Protein AF-A0A352PMJ0-F1 (afdb_monomer)

Mean predicted aligned error: 8.41 Å

Secondary structure (DSSP, 8-state):
----TTS-HHHHHHHHHHHHHHHHHHTT-HHHHHHHHHHHHHHHHHH--HHHHHHHHHHGGGSHHHHHHHHHHHHHHHHHHHHHHHHHHHHHHTTS-STT-----

Radius of gyration: 21.46 Å; Cα contacts (8 Å, |Δi|>4): 62; chains: 1; bounding box: 40×35×74 Å

Nearest PDB structures (foldseek):
  4yv9-assembly2_D  TM=4.157E-01  e=9.261E+00  Streptococcus dysgalactiae

Sequence (105 aa):
MYDISKYTPNAQKYLRLSWAAWEAGSKGNKEEYERILIERGKFCNENFTLEDFDSMIEDSSDYTPECLAWQRAKERYIAERQQKEIKIAKAEDTKVSPKQFRKAM

Solvent-accessible surface area (backbone atoms only — not comparable to full-atom values): 6029 Å² total; per-residue (Å²): 130,82,90,50,83,88,42,48,76,63,43,37,52,48,49,53,36,52,50,52,19,51,54,30,44,76,72,70,37,54,69,59,18,52,51,34,50,53,52,41,52,51,49,46,75,75,66,61,49,71,66,36,40,48,47,52,27,62,70,26,58,91,40,61,75,57,19,54,52,38,49,57,49,45,53,51,54,52,52,54,51,52,52,51,52,53,53,51,54,56,58,56,65,69,67,65,74,87,77,80,83,77,85,90,130

Foldseek 3Di:
DDDPPQADPLLSVLVVLVVQLVVCVVVVNVVSNVVSVVVSVVSCLPPDDLSNLVSQLVVCVVPVVSNVVSVVVSVVSVVVVVVVVVVVVVVVVVPDDPPPPPDDD

pLDDT: mean 86.53, std 15.02, range [39.88, 98.44]

Structure (mmCIF, N/CA/C/O backbone):
data_AF-A0A352PMJ0-F1
#
_entry.id   AF-A0A352PMJ0-F1
#
loop_
_atom_site.group_PDB
_atom_site.id
_atom_site.type_symbol
_atom_site.label_atom_id
_atom_site.label_alt_id
_atom_site.label_comp_id
_atom_site.label_asym_id
_atom_site.label_entity_id
_atom_site.label_seq_id
_atom_site.pdbx_PDB_ins_code
_atom_site.Cartn_x
_atom_site.Cartn_y
_atom_site.Cartn_z
_atom_site.occupancy
_atom_site.B_iso_or_equiv
_atom_site.auth_seq_id
_atom_site.auth_comp_id
_atom_site.auth_asym_id
_atom_site.auth_atom_id
_atom_site.pdbx_PDB_model_num
ATOM 1 N N . MET A 1 1 ? 0.221 -4.806 -19.459 1.00 61.88 1 MET A N 1
ATOM 2 C CA . MET A 1 1 ? -0.396 -4.282 -18.223 1.00 61.88 1 MET A CA 1
ATOM 3 C C . MET A 1 1 ? -1.049 -5.467 -17.537 1.00 61.88 1 MET A C 1
ATOM 5 O O . MET A 1 1 ? -1.760 -6.192 -18.220 1.00 61.88 1 MET A O 1
ATOM 9 N N . TYR A 1 2 ? -0.705 -5.739 -16.277 1.00 78.62 2 TYR A N 1
ATOM 10 C CA . TYR A 1 2 ? -1.317 -6.835 -15.515 1.00 78.62 2 TYR A CA 1
ATOM 11 C C . TYR A 1 2 ? -2.824 -6.578 -15.390 1.00 78.62 2 TYR A C 1
ATOM 13 O O . TYR A 1 2 ? -3.228 -5.418 -15.279 1.00 78.62 2 TYR A O 1
ATOM 21 N N . ASP A 1 3 ? -3.646 -7.625 -15.437 1.00 86.69 3 ASP A N 1
ATOM 22 C CA . ASP A 1 3 ? -5.077 -7.458 -15.197 1.00 86.69 3 ASP A CA 1
ATOM 23 C C . ASP A 1 3 ? -5.313 -7.108 -13.723 1.00 86.69 3 ASP A C 1
ATOM 25 O O . ASP A 1 3 ? -4.940 -7.858 -12.820 1.00 86.69 3 ASP A O 1
ATOM 29 N N . ILE A 1 4 ? -5.913 -5.938 -13.499 1.00 91.50 4 ILE A N 1
ATOM 30 C CA . ILE A 1 4 ? -6.227 -5.417 -12.168 1.00 91.50 4 ILE A CA 1
ATOM 31 C C . ILE A 1 4 ? -7.727 -5.365 -11.894 1.00 91.50 4 ILE A C 1
ATOM 33 O O . ILE A 1 4 ? -8.128 -4.855 -10.853 1.00 91.50 4 ILE A O 1
ATOM 37 N N . SER A 1 5 ? -8.590 -5.882 -12.771 1.00 90.94 5 SER A N 1
ATOM 38 C CA . SER A 1 5 ? -10.035 -5.833 -12.510 1.00 90.94 5 SER A CA 1
ATOM 39 C C . SER A 1 5 ? -10.452 -6.658 -11.292 1.00 90.94 5 SER A C 1
ATOM 41 O O . SER A 1 5 ? -11.513 -6.405 -10.730 1.00 90.94 5 SER A O 1
ATOM 43 N N . LYS A 1 6 ? -9.619 -7.621 -10.878 1.00 88.56 6 LYS A N 1
ATOM 44 C CA . LYS A 1 6 ? -9.846 -8.473 -9.703 1.00 88.56 6 LYS A CA 1
ATOM 45 C C . LYS A 1 6 ? -9.687 -7.760 -8.358 1.00 88.56 6 LYS A C 1
ATOM 47 O O . LYS A 1 6 ? -10.208 -8.248 -7.365 1.00 88.56 6 LYS A O 1
ATOM 52 N N . TYR A 1 7 ? -8.972 -6.635 -8.309 1.00 90.69 7 TYR A N 1
ATOM 53 C CA . TYR A 1 7 ? -8.790 -5.898 -7.059 1.00 90.69 7 TYR A CA 1
ATOM 54 C C . TYR A 1 7 ? -9.962 -4.953 -6.813 1.00 90.69 7 TYR A C 1
ATOM 56 O O . TYR A 1 7 ? -10.652 -4.521 -7.743 1.00 90.69 7 TYR A O 1
ATOM 64 N N . THR A 1 8 ? -10.118 -4.544 -5.560 1.00 93.69 8 THR A N 1
ATOM 65 C CA . THR A 1 8 ? -11.040 -3.477 -5.177 1.00 93.69 8 THR A CA 1
ATOM 66 C C . THR A 1 8 ? -10.722 -2.158 -5.909 1.00 93.69 8 THR A C 1
ATOM 68 O O . THR A 1 8 ? -9.582 -1.922 -6.333 1.00 93.69 8 THR A O 1
ATOM 71 N N . PRO A 1 9 ? -11.687 -1.228 -6.038 1.00 95.12 9 PRO A N 1
ATOM 72 C CA . PRO A 1 9 ? -11.457 0.044 -6.729 1.00 95.12 9 PRO A CA 1
ATOM 73 C C . PRO A 1 9 ? -10.285 0.873 -6.173 1.00 95.12 9 PRO A C 1
ATOM 75 O O . PRO A 1 9 ? -9.560 1.515 -6.943 1.00 95.12 9 PRO A O 1
ATOM 78 N N . ASN A 1 10 ? -10.055 0.846 -4.855 1.00 96.44 10 ASN A N 1
ATOM 79 C CA . ASN A 1 10 ? -8.943 1.571 -4.239 1.00 96.44 10 ASN A CA 1
ATOM 80 C C . ASN A 1 10 ? -7.598 0.906 -4.542 1.00 96.44 10 ASN A C 1
ATOM 82 O O . ASN A 1 10 ? -6.659 1.597 -4.946 1.00 96.44 10 ASN A O 1
ATOM 86 N N . ALA A 1 11 ? -7.503 -0.421 -4.421 1.00 94.94 11 ALA A N 1
ATOM 87 C CA . ALA A 1 11 ? -6.295 -1.159 -4.776 1.00 94.94 11 ALA A CA 1
ATOM 88 C C . ALA A 1 11 ? -5.952 -0.989 -6.267 1.00 94.94 11 ALA A C 1
ATOM 90 O O . ALA A 1 11 ? -4.804 -0.708 -6.614 1.00 94.94 11 ALA A O 1
ATOM 91 N N . GLN A 1 12 ? -6.953 -0.990 -7.153 1.00 95.44 12 GLN A N 1
ATOM 92 C CA . GLN A 1 12 ? -6.752 -0.658 -8.566 1.00 95.44 12 GLN A CA 1
ATOM 93 C C . GLN A 1 12 ? -6.137 0.732 -8.768 1.00 95.44 12 GLN A C 1
ATOM 95 O O . GLN A 1 12 ? -5.220 0.902 -9.573 1.00 95.44 12 GLN A O 1
ATOM 100 N N . LYS A 1 13 ? -6.632 1.755 -8.059 1.00 96.25 13 LYS A N 1
ATOM 101 C CA . LYS A 1 13 ? -6.080 3.115 -8.151 1.00 96.25 13 LYS A CA 1
ATOM 102 C C . LYS A 1 13 ? -4.648 3.182 -7.607 1.00 96.25 13 LYS A C 1
ATOM 104 O O . LYS A 1 13 ? -3.801 3.815 -8.235 1.00 96.25 13 LYS A O 1
ATOM 109 N N . TYR A 1 14 ? -4.356 2.488 -6.508 1.00 95.94 14 TYR A N 1
ATOM 110 C CA . TYR A 1 14 ? -2.998 2.356 -5.973 1.00 95.94 14 TY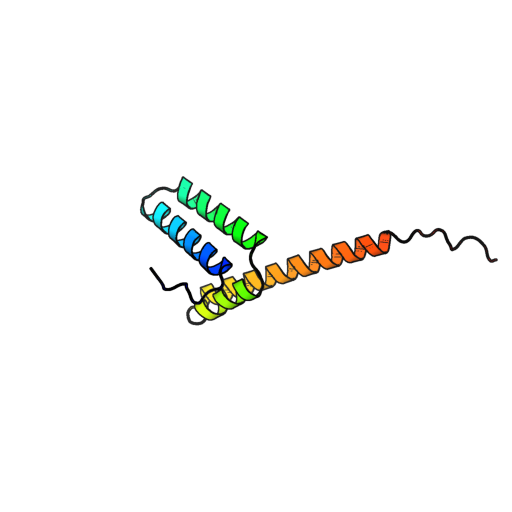R A CA 1
ATOM 111 C C . TYR A 1 14 ? -2.030 1.725 -6.988 1.00 95.94 14 TYR A C 1
ATOM 113 O O . TYR A 1 14 ? -0.912 2.216 -7.177 1.00 95.94 14 TYR A O 1
ATOM 121 N N . LEU A 1 15 ? -2.456 0.662 -7.674 1.00 94.44 15 LEU A N 1
ATOM 122 C CA . LEU A 1 15 ? -1.653 -0.022 -8.691 1.00 94.44 15 LEU A CA 1
ATOM 123 C C . LEU A 1 15 ? -1.403 0.869 -9.909 1.00 94.44 15 LEU A C 1
ATOM 125 O O . LEU A 1 15 ? -0.267 0.969 -10.367 1.00 94.44 15 LEU A O 1
ATOM 129 N N . ARG A 1 16 ? -2.418 1.616 -10.364 1.00 96.19 16 ARG A N 1
ATOM 130 C CA . ARG A 1 16 ? -2.255 2.619 -11.432 1.00 96.19 16 ARG A CA 1
ATOM 131 C C . ARG A 1 16 ? -1.223 3.689 -11.065 1.00 96.19 16 ARG A C 1
ATOM 133 O O . ARG A 1 16 ? -0.384 4.020 -11.896 1.00 96.19 16 ARG A O 1
ATOM 140 N N . LEU A 1 17 ? -1.232 4.183 -9.823 1.00 96.50 17 LEU A N 1
ATOM 141 C CA . LEU A 1 17 ? -0.208 5.118 -9.336 1.00 96.50 17 LEU A CA 1
ATOM 142 C C . LEU A 1 17 ? 1.180 4.464 -9.267 1.00 96.50 17 LEU A C 1
ATOM 144 O O . LEU A 1 17 ? 2.175 5.095 -9.609 1.00 96.50 17 LEU A O 1
ATOM 148 N N . SER A 1 18 ? 1.264 3.192 -8.870 1.00 95.31 18 SER A N 1
ATOM 149 C CA . SER A 1 18 ? 2.532 2.447 -8.838 1.00 95.31 18 SER A CA 1
ATOM 150 C C . SER A 1 18 ? 3.142 2.291 -10.231 1.00 95.31 18 SER A C 1
ATOM 152 O O . SER A 1 18 ? 4.345 2.487 -10.398 1.00 95.31 18 SER A O 1
ATOM 154 N N . TRP A 1 19 ? 2.317 1.995 -11.237 1.00 95.44 19 TRP A N 1
ATOM 155 C CA . TRP A 1 19 ? 2.760 1.93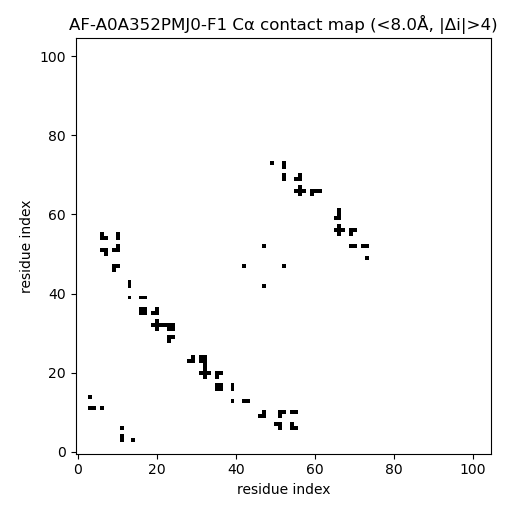8 -12.628 1.00 95.44 19 TRP A CA 1
ATOM 156 C C . TRP A 1 19 ? 3.160 3.307 -13.163 1.00 95.44 19 TRP A C 1
ATOM 158 O O . TRP A 1 19 ? 4.220 3.416 -13.767 1.00 95.44 19 TRP A O 1
ATOM 168 N N . ALA A 1 20 ? 2.379 4.354 -12.888 1.00 96.75 20 ALA A N 1
ATOM 169 C CA . ALA A 1 20 ? 2.725 5.714 -13.296 1.00 96.75 20 ALA A CA 1
ATOM 170 C C . ALA A 1 20 ? 4.071 6.162 -12.700 1.00 96.75 20 ALA A C 1
ATOM 172 O O . ALA A 1 20 ? 4.895 6.743 -13.408 1.00 96.75 20 ALA A O 1
ATOM 173 N N . ALA A 1 21 ? 4.333 5.832 -11.428 1.00 97.44 21 ALA A N 1
ATOM 174 C CA . ALA A 1 21 ? 5.637 6.056 -10.816 1.00 97.44 21 ALA A CA 1
ATOM 175 C C . ALA A 1 21 ? 6.717 5.288 -11.585 1.00 97.44 21 ALA A C 1
ATOM 177 O O . ALA A 1 21 ? 7.657 5.894 -12.091 1.00 97.44 21 ALA A O 1
ATOM 178 N N . TRP A 1 22 ? 6.569 3.971 -11.743 1.00 95.94 22 TRP A N 1
ATOM 179 C CA . TRP A 1 22 ? 7.548 3.153 -12.462 1.00 95.94 22 TRP A CA 1
ATOM 180 C C . TRP A 1 22 ? 7.847 3.683 -13.874 1.00 95.94 22 TRP A C 1
ATOM 182 O O . TRP A 1 22 ? 9.015 3.791 -14.248 1.00 95.94 22 TRP A O 1
ATOM 192 N N . GLU A 1 23 ? 6.829 4.108 -14.625 1.00 96.88 23 GLU A N 1
ATOM 193 C CA . GLU A 1 23 ? 7.001 4.730 -15.939 1.00 96.88 23 GLU A CA 1
ATOM 194 C C . GLU A 1 23 ? 7.809 6.032 -15.870 1.00 96.88 23 GLU A C 1
ATOM 196 O O . GLU A 1 23 ? 8.739 6.211 -16.660 1.00 96.88 23 GLU A O 1
ATOM 201 N N . ALA A 1 24 ? 7.503 6.929 -14.928 1.00 96.75 24 ALA A N 1
ATOM 202 C CA . ALA A 1 24 ? 8.266 8.162 -14.729 1.00 96.75 24 ALA A CA 1
ATOM 203 C C . ALA A 1 24 ? 9.740 7.868 -14.399 1.00 96.75 24 ALA A C 1
ATOM 205 O O . ALA A 1 24 ? 10.642 8.443 -15.015 1.00 96.75 24 ALA A O 1
ATOM 206 N N . GLY A 1 25 ? 9.983 6.904 -13.504 1.00 96.50 25 GLY A N 1
ATOM 207 C CA . GLY A 1 25 ? 11.324 6.452 -13.134 1.00 96.50 25 GLY A CA 1
ATOM 208 C C . GLY A 1 25 ? 12.086 5.838 -14.311 1.00 96.50 25 GLY A C 1
ATOM 209 O O . GLY A 1 25 ? 13.248 6.174 -14.53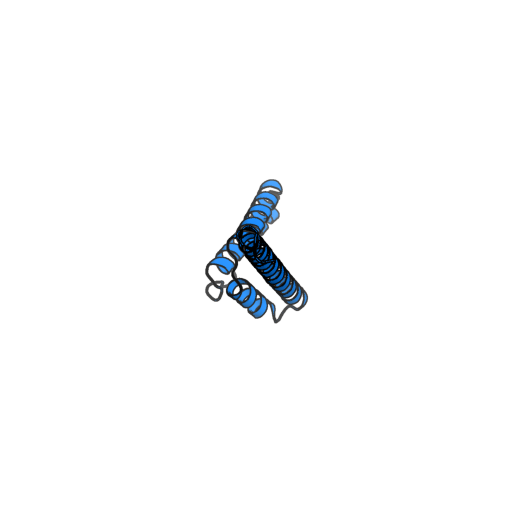2 1.00 96.50 25 GLY A O 1
ATOM 210 N N . SER A 1 26 ? 11.422 5.012 -15.127 1.00 96.25 26 SER A N 1
ATOM 211 C CA . SER A 1 26 ? 12.017 4.394 -16.323 1.00 96.25 26 SER A CA 1
ATOM 212 C C . SER A 1 26 ? 12.449 5.416 -17.383 1.00 96.25 26 SER A C 1
ATOM 214 O O . SER A 1 26 ? 13.392 5.174 -18.131 1.00 96.25 26 SER A O 1
ATOM 216 N N . LYS A 1 27 ? 11.801 6.589 -17.411 1.00 96.94 27 LYS A N 1
ATOM 217 C CA . LYS A 1 27 ? 12.133 7.722 -18.290 1.00 96.94 27 LYS A CA 1
ATOM 218 C C . LYS A 1 27 ? 13.190 8.657 -17.689 1.00 96.94 27 LYS A C 1
ATOM 220 O O . LYS A 1 27 ? 13.490 9.690 -18.280 1.00 96.94 27 LYS A O 1
ATOM 225 N N . GLY A 1 28 ? 13.729 8.335 -16.510 1.00 96.94 28 GLY A N 1
ATOM 226 C CA . GLY A 1 28 ? 14.694 9.171 -15.793 1.00 96.94 28 GLY A CA 1
ATOM 227 C C . GLY A 1 28 ? 14.086 10.406 -15.119 1.00 96.94 28 GLY A C 1
ATOM 228 O O . GLY A 1 28 ? 14.829 11.256 -14.631 1.00 96.94 28 GLY A O 1
ATOM 229 N N . ASN A 1 29 ? 12.755 10.522 -15.056 1.00 97.62 29 ASN A N 1
ATOM 230 C CA . ASN A 1 29 ? 12.086 11.644 -14.401 1.00 97.62 29 ASN A CA 1
ATOM 231 C C . ASN A 1 29 ? 11.917 11.368 -12.899 1.00 97.62 29 ASN A C 1
ATOM 233 O O . ASN A 1 29 ? 10.878 10.891 -12.437 1.00 97.62 29 ASN A O 1
ATOM 237 N N . LYS A 1 30 ? 12.979 11.651 -12.140 1.00 96.88 30 LYS A N 1
ATOM 238 C CA . LYS A 1 30 ? 13.045 11.385 -10.699 1.00 96.88 30 LYS A CA 1
ATOM 239 C C . LYS A 1 30 ? 12.051 12.218 -9.881 1.00 96.88 30 LYS A C 1
ATOM 241 O O . LYS A 1 30 ? 11.445 11.681 -8.961 1.00 96.88 30 LYS A O 1
ATOM 246 N N . GLU A 1 31 ? 11.864 13.494 -10.213 1.00 97.62 31 GLU A N 1
ATOM 247 C CA . GLU A 1 31 ? 10.944 14.372 -9.473 1.00 97.62 31 GLU A CA 1
ATOM 248 C C . GLU A 1 31 ? 9.497 13.885 -9.590 1.00 97.62 31 GLU A C 1
ATOM 250 O O . GLU A 1 31 ? 8.790 13.767 -8.589 1.00 97.62 31 GLU A O 1
ATOM 255 N N . GLU A 1 32 ? 9.074 13.522 -10.802 1.00 97.88 32 GLU A N 1
ATOM 256 C CA . GLU A 1 32 ? 7.731 12.990 -11.031 1.00 97.88 32 GLU A CA 1
ATOM 257 C C . GLU A 1 32 ? 7.548 11.615 -10.378 1.00 97.88 32 GLU A C 1
ATOM 259 O O . GLU A 1 32 ? 6.516 11.359 -9.757 1.00 97.88 32 GLU A O 1
ATOM 264 N N . TYR A 1 33 ? 8.566 10.749 -10.442 1.00 97.62 33 TYR A N 1
ATOM 265 C CA . TYR A 1 33 ? 8.576 9.474 -9.722 1.00 97.62 33 TYR A CA 1
ATOM 266 C C . TYR A 1 33 ? 8.308 9.672 -8.223 1.00 97.62 33 TYR A C 1
ATOM 268 O O . TYR A 1 33 ? 7.399 9.055 -7.663 1.00 97.62 33 TYR A O 1
ATOM 276 N N . GLU A 1 34 ? 9.057 10.565 -7.573 1.00 97.69 34 GLU A N 1
ATOM 277 C CA . GLU A 1 34 ? 8.916 10.847 -6.142 1.00 97.69 34 GLU A CA 1
ATOM 278 C C . GLU A 1 34 ? 7.553 11.467 -5.812 1.00 97.69 34 GLU A C 1
ATOM 280 O O . GLU A 1 34 ? 6.899 11.043 -4.853 1.00 97.69 34 GLU A O 1
ATOM 285 N N . ARG A 1 35 ? 7.078 12.409 -6.636 1.00 98.44 35 ARG A N 1
ATOM 286 C CA . ARG A 1 35 ? 5.755 13.029 -6.486 1.00 98.44 35 ARG A CA 1
ATOM 287 C C . ARG A 1 35 ? 4.646 11.977 -6.482 1.00 98.44 35 ARG A C 1
ATOM 289 O O . ARG A 1 35 ? 3.797 11.992 -5.587 1.00 98.44 35 ARG A O 1
ATOM 296 N N . ILE A 1 36 ? 4.672 11.047 -7.438 1.00 98.25 36 ILE A N 1
ATOM 297 C CA . ILE A 1 36 ? 3.658 9.993 -7.555 1.00 98.25 36 ILE A CA 1
ATOM 298 C C . ILE A 1 36 ? 3.748 9.017 -6.377 1.00 98.25 36 ILE A C 1
ATOM 300 O O . ILE A 1 36 ? 2.716 8.611 -5.844 1.00 98.25 36 ILE A O 1
ATOM 304 N N . LEU A 1 37 ? 4.951 8.658 -5.912 1.00 96.88 37 LEU A N 1
ATOM 305 C CA . LEU A 1 37 ? 5.093 7.791 -4.738 1.00 96.88 37 LEU A CA 1
ATOM 306 C C . LEU A 1 37 ? 4.509 8.420 -3.467 1.00 96.88 37 LEU A C 1
ATOM 308 O O . LEU A 1 37 ? 3.859 7.720 -2.684 1.00 96.88 37 LEU A O 1
ATOM 312 N N . ILE A 1 38 ? 4.706 9.727 -3.273 1.00 97.50 38 ILE A N 1
ATOM 313 C CA . ILE A 1 38 ? 4.118 10.474 -2.155 1.00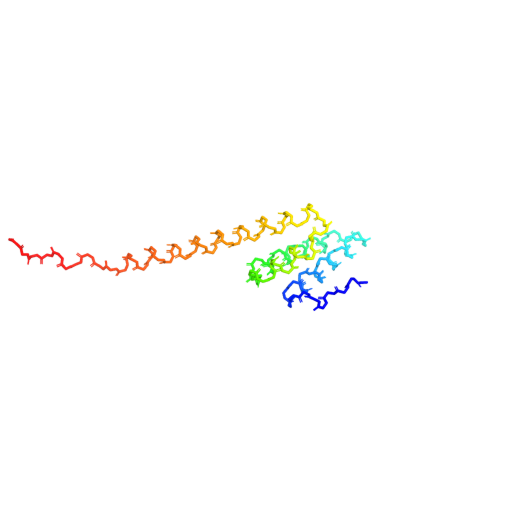 97.50 38 ILE A CA 1
ATOM 314 C C . ILE A 1 38 ? 2.591 10.499 -2.278 1.00 97.50 38 ILE A C 1
ATOM 316 O O . ILE A 1 38 ? 1.892 10.223 -1.301 1.00 97.50 38 ILE A O 1
ATOM 320 N N . GLU A 1 39 ? 2.068 10.797 -3.468 1.00 97.44 39 GLU A N 1
ATOM 321 C CA . GLU A 1 39 ? 0.628 10.803 -3.748 1.00 97.44 39 GLU A CA 1
ATOM 322 C C . GLU A 1 39 ? -0.002 9.431 -3.476 1.00 97.44 39 GLU A C 1
ATOM 324 O O . GLU A 1 39 ? -1.002 9.330 -2.765 1.00 97.44 39 GLU A O 1
ATOM 329 N N . ARG A 1 40 ? 0.639 8.361 -3.952 1.00 96.81 40 ARG A N 1
ATOM 330 C CA . ARG A 1 40 ? 0.240 6.975 -3.700 1.00 96.81 40 ARG A CA 1
ATOM 331 C C . ARG A 1 40 ? 0.201 6.651 -2.209 1.00 96.81 40 ARG A C 1
ATOM 333 O O . ARG A 1 40 ? -0.757 6.032 -1.749 1.00 96.81 40 ARG A O 1
ATOM 340 N N . GLY A 1 41 ? 1.223 7.063 -1.457 1.00 94.06 41 GLY A N 1
ATOM 341 C CA . GLY A 1 41 ? 1.288 6.859 -0.008 1.00 94.06 41 GLY A CA 1
ATOM 342 C C . GLY A 1 41 ? 0.153 7.569 0.734 1.00 94.06 41 GLY A C 1
ATOM 343 O O . GLY A 1 41 ? -0.517 6.952 1.561 1.00 94.06 41 GLY A O 1
ATOM 344 N N . LYS A 1 42 ? -0.118 8.837 0.393 1.00 95.69 42 LYS A N 1
ATOM 345 C CA . LYS A 1 42 ? -1.251 9.598 0.952 1.00 95.69 42 LYS A CA 1
ATOM 346 C C . LYS A 1 42 ? -2.587 8.937 0.631 1.00 95.69 42 LYS A C 1
ATOM 348 O O . LYS A 1 42 ? -3.383 8.703 1.535 1.00 95.69 42 LYS A O 1
ATOM 353 N N . PHE A 1 43 ? -2.792 8.573 -0.635 1.00 96.12 43 PHE A N 1
ATOM 354 C CA . PHE A 1 43 ? -4.011 7.907 -1.079 1.00 96.12 43 PHE A CA 1
ATOM 355 C C . PHE A 1 43 ? -4.272 6.618 -0.290 1.00 96.12 43 PHE A C 1
ATOM 357 O O . PHE A 1 43 ? -5.383 6.434 0.206 1.00 96.12 43 PHE A O 1
ATOM 364 N N . CYS A 1 44 ? -3.248 5.773 -0.129 1.00 93.62 44 CYS A N 1
ATOM 365 C CA . CYS A 1 44 ? -3.331 4.545 0.658 1.00 93.62 44 CYS A CA 1
ATOM 366 C C . CYS A 1 44 ? -3.764 4.838 2.102 1.00 93.62 44 CYS A C 1
ATOM 368 O O . CYS A 1 44 ? -4.728 4.253 2.580 1.00 93.62 44 CYS A O 1
ATOM 370 N N . ASN A 1 45 ? -3.111 5.781 2.783 1.00 90.12 45 ASN A N 1
ATOM 371 C CA . ASN A 1 45 ? -3.403 6.086 4.187 1.00 90.12 45 ASN A CA 1
ATOM 372 C C . ASN A 1 45 ? -4.821 6.635 4.419 1.00 90.12 45 ASN A C 1
ATOM 374 O O . ASN A 1 45 ? -5.412 6.394 5.470 1.00 90.12 45 ASN A O 1
ATOM 378 N N . GLU A 1 46 ? -5.351 7.400 3.466 1.00 91.62 46 GLU A N 1
ATOM 379 C CA . GLU A 1 46 ? -6.653 8.058 3.601 1.00 91.62 46 GLU A CA 1
ATOM 380 C C . GLU A 1 46 ? -7.823 7.175 3.152 1.00 91.62 46 GLU A C 1
ATOM 382 O O . GLU A 1 46 ? -8.912 7.285 3.714 1.00 91.62 46 GLU A O 1
ATOM 387 N N . ASN A 1 47 ? -7.611 6.310 2.153 1.00 94.81 47 ASN A N 1
ATOM 388 C CA . ASN A 1 47 ? -8.705 5.642 1.444 1.00 94.81 47 ASN A CA 1
ATOM 389 C C . ASN A 1 47 ? -8.696 4.116 1.569 1.00 94.81 47 ASN A C 1
ATOM 391 O O . ASN A 1 47 ? -9.743 3.516 1.333 1.00 94.81 47 ASN A O 1
ATOM 395 N N . PHE A 1 48 ? -7.572 3.476 1.924 1.00 95.50 48 PHE A N 1
ATOM 396 C CA . PHE A 1 48 ? -7.567 2.016 2.050 1.00 95.50 48 PHE A CA 1
ATOM 397 C C . PHE A 1 48 ? -8.457 1.537 3.200 1.00 95.50 48 PHE A C 1
ATOM 399 O O . PHE A 1 48 ? -8.487 2.092 4.301 1.00 95.50 48 PHE A O 1
ATOM 406 N N . THR A 1 49 ? -9.145 0.441 2.921 1.00 94.75 49 THR A N 1
ATOM 407 C CA . THR A 1 49 ? -9.965 -0.360 3.821 1.00 94.75 49 THR A CA 1
ATOM 408 C C . THR A 1 49 ? -9.273 -1.691 4.116 1.00 94.75 49 THR A C 1
ATOM 410 O O . THR A 1 49 ? -8.260 -2.030 3.506 1.00 94.75 49 THR A O 1
ATOM 413 N N . LEU A 1 50 ? -9.819 -2.473 5.053 1.00 94.88 50 LEU A N 1
ATOM 414 C CA . LEU A 1 50 ? -9.298 -3.817 5.331 1.00 94.88 50 LEU A CA 1
ATOM 415 C C . LEU A 1 50 ? -9.392 -4.739 4.108 1.00 94.88 50 LEU A C 1
ATOM 417 O O . LEU A 1 50 ? -8.460 -5.499 3.875 1.00 94.88 50 LEU A O 1
ATOM 421 N N . GLU A 1 51 ? -10.462 -4.615 3.320 1.00 95.69 51 GLU A N 1
ATOM 422 C CA . GLU A 1 51 ? -10.668 -5.384 2.087 1.00 95.69 51 GLU A CA 1
ATOM 423 C C . GLU A 1 51 ? -9.612 -5.048 1.027 1.00 95.69 51 GLU A C 1
ATOM 425 O O . GLU A 1 51 ? -9.095 -5.939 0.357 1.00 95.69 51 GLU A O 1
ATOM 430 N N . ASP A 1 52 ? -9.215 -3.775 0.929 1.00 96.62 52 ASP A N 1
ATOM 431 C CA . ASP A 1 52 ? -8.141 -3.358 0.025 1.00 96.62 52 ASP A CA 1
ATOM 432 C C . ASP A 1 52 ? -6.824 -4.054 0.392 1.00 96.62 52 ASP A C 1
ATOM 434 O O . ASP A 1 52 ? -6.164 -4.619 -0.479 1.00 96.62 52 ASP A O 1
ATOM 438 N N . PHE A 1 53 ? -6.469 -4.085 1.682 1.00 95.62 53 PHE A N 1
ATOM 439 C CA . PHE A 1 53 ? -5.291 -4.819 2.152 1.00 95.62 53 PHE A CA 1
ATOM 440 C C . PHE A 1 53 ? -5.404 -6.324 1.896 1.00 95.62 53 PHE A C 1
ATOM 442 O O . PHE A 1 53 ? -4.429 -6.926 1.453 1.00 95.62 53 PHE A O 1
ATOM 449 N N . ASP A 1 54 ? -6.568 -6.922 2.149 1.00 94.75 54 ASP A N 1
ATOM 450 C CA . ASP A 1 54 ? -6.791 -8.353 1.926 1.00 94.75 54 ASP A CA 1
ATOM 451 C C . ASP A 1 54 ? -6.639 -8.735 0.454 1.00 94.75 54 ASP A C 1
ATOM 453 O O . ASP A 1 54 ? -5.934 -9.698 0.154 1.00 94.75 54 ASP A O 1
ATOM 457 N N . SER A 1 55 ? -7.167 -7.921 -0.463 1.00 94.00 55 SER A N 1
ATOM 458 C CA . SER A 1 55 ? -7.006 -8.148 -1.903 1.00 94.00 55 SER A CA 1
ATOM 459 C C . SER A 1 55 ? -5.537 -8.111 -2.352 1.00 94.00 55 SER A C 1
ATOM 461 O O . SER A 1 55 ? -5.121 -8.908 -3.192 1.00 94.00 55 SER A O 1
ATOM 463 N N . MET A 1 56 ? -4.719 -7.231 -1.760 1.00 93.88 56 MET A N 1
ATOM 464 C CA . MET A 1 56 ? -3.283 -7.155 -2.053 1.00 93.88 56 MET A CA 1
ATOM 465 C C . MET A 1 56 ? -2.508 -8.343 -1.464 1.00 93.88 56 MET A C 1
ATOM 467 O O . MET A 1 56 ? -1.572 -8.840 -2.089 1.00 93.88 56 MET A O 1
ATOM 471 N N . ILE A 1 57 ? -2.879 -8.811 -0.266 1.00 94.25 57 ILE A N 1
ATOM 472 C CA . ILE A 1 57 ? -2.265 -9.979 0.390 1.00 94.25 57 ILE A CA 1
ATOM 473 C C . ILE A 1 57 ? -2.571 -11.261 -0.389 1.00 94.25 57 ILE A C 1
ATOM 475 O O . ILE A 1 57 ? -1.672 -12.073 -0.595 1.00 94.25 57 ILE A O 1
ATOM 479 N N . GLU A 1 58 ? -3.821 -11.438 -0.821 1.00 91.69 58 GLU A N 1
ATOM 480 C CA . GLU A 1 58 ? -4.245 -12.602 -1.603 1.00 91.69 58 GLU A CA 1
ATOM 481 C C . GLU A 1 58 ? -3.476 -12.683 -2.922 1.00 91.69 58 GLU A C 1
ATOM 483 O O . GLU A 1 58 ? -2.919 -13.728 -3.259 1.00 91.69 58 GLU A O 1
ATOM 488 N N . ASP A 1 59 ? -3.367 -11.563 -3.633 1.00 89.25 59 ASP A N 1
ATOM 489 C CA . ASP A 1 59 ? -2.645 -11.503 -4.898 1.00 89.25 59 ASP A CA 1
ATOM 490 C C . ASP A 1 59 ? -1.134 -11.731 -4.755 1.00 89.25 59 ASP A C 1
ATOM 492 O O . ASP A 1 59 ? -0.525 -12.417 -5.572 1.00 89.25 59 ASP A O 1
ATOM 496 N N . SER A 1 60 ? -0.529 -11.193 -3.697 1.00 90.62 60 SER A N 1
ATOM 497 C CA . SER A 1 60 ? 0.904 -11.359 -3.435 1.00 90.62 60 SER A CA 1
ATOM 498 C C . SER A 1 60 ? 1.248 -12.674 -2.728 1.00 90.62 60 SER A C 1
ATOM 500 O O . SER A 1 60 ? 2.407 -12.882 -2.369 1.00 90.62 60 SER A O 1
ATOM 502 N N . SER A 1 61 ? 0.284 -13.581 -2.527 1.00 89.19 61 SER A N 1
ATOM 503 C CA . SER A 1 61 ? 0.472 -14.824 -1.762 1.00 89.19 61 SER A CA 1
ATOM 504 C C . SER A 1 61 ? 1.560 -15.744 -2.330 1.00 89.19 61 SER A C 1
ATOM 506 O O . SER A 1 61 ? 2.294 -16.365 -1.558 1.00 89.19 61 SER A O 1
ATOM 508 N N . ASP A 1 62 ? 1.745 -15.737 -3.651 1.00 90.94 62 ASP A N 1
ATOM 509 C CA . ASP A 1 62 ? 2.806 -16.478 -4.344 1.00 90.94 62 ASP A CA 1
ATOM 510 C C . ASP A 1 62 ? 4.197 -15.817 -4.222 1.00 90.94 62 ASP A C 1
ATOM 512 O O . ASP A 1 62 ? 5.214 -16.418 -4.576 1.00 90.94 62 ASP A O 1
ATOM 516 N N . TYR A 1 63 ? 4.280 -14.590 -3.689 1.00 89.88 63 TYR A N 1
ATOM 517 C CA . TYR A 1 63 ? 5.524 -13.852 -3.469 1.00 89.88 63 TYR A CA 1
ATOM 518 C C . TYR A 1 63 ? 5.658 -13.384 -2.009 1.00 89.88 63 TYR A C 1
ATOM 520 O O . TYR A 1 63 ? 5.299 -12.267 -1.624 1.00 89.88 63 TYR A O 1
ATOM 528 N N . THR A 1 64 ? 6.254 -14.251 -1.181 1.00 90.44 64 THR A N 1
ATOM 529 C CA . THR A 1 64 ? 6.360 -14.083 0.282 1.00 90.44 64 THR A CA 1
ATOM 530 C C . THR A 1 64 ? 6.824 -12.693 0.751 1.00 90.44 64 THR A C 1
ATOM 532 O O . THR A 1 64 ? 6.217 -12.174 1.690 1.00 90.44 64 THR A O 1
ATOM 535 N N . PRO A 1 65 ? 7.859 -12.049 0.166 1.00 93.94 65 PRO A N 1
ATOM 536 C CA . PRO A 1 65 ? 8.323 -10.750 0.657 1.00 93.94 65 PRO A CA 1
ATOM 537 C C . PRO A 1 65 ? 7.266 -9.642 0.567 1.00 93.94 65 PRO A C 1
ATOM 539 O O . PRO A 1 65 ? 7.152 -8.829 1.485 1.00 93.94 65 PRO A O 1
ATOM 542 N N . GLU A 1 66 ? 6.492 -9.609 -0.517 1.00 89.88 66 GLU A N 1
ATOM 543 C CA . GLU A 1 66 ? 5.453 -8.599 -0.721 1.00 89.88 66 GLU A CA 1
ATOM 544 C C . GLU A 1 66 ? 4.213 -8.895 0.121 1.00 89.88 66 GLU A C 1
ATOM 546 O O . GLU A 1 66 ? 3.710 -7.993 0.792 1.00 89.88 66 GLU A O 1
ATOM 551 N N . CYS A 1 67 ? 3.798 -10.162 0.192 1.00 93.00 67 CYS A N 1
ATOM 552 C CA . CYS A 1 67 ? 2.709 -10.592 1.068 1.00 93.00 67 CYS A CA 1
ATOM 553 C C . CYS A 1 67 ? 2.960 -10.188 2.528 1.00 93.00 67 CYS A C 1
ATOM 555 O O . CYS A 1 67 ? 2.117 -9.545 3.158 1.00 93.00 67 CYS A O 1
ATOM 557 N N . LEU A 1 68 ? 4.163 -10.452 3.050 1.00 94.69 68 LEU A N 1
ATOM 558 C CA . LEU A 1 68 ? 4.547 -10.038 4.403 1.00 94.69 68 LEU A CA 1
ATOM 559 C C . LEU A 1 68 ? 4.546 -8.512 4.578 1.00 94.69 68 LEU A C 1
ATOM 561 O O . LEU A 1 68 ? 4.208 -8.010 5.653 1.00 94.69 68 LEU A O 1
ATOM 565 N N . ALA A 1 69 ? 4.931 -7.751 3.550 1.00 94.12 69 ALA A N 1
ATOM 566 C CA . ALA A 1 69 ? 4.895 -6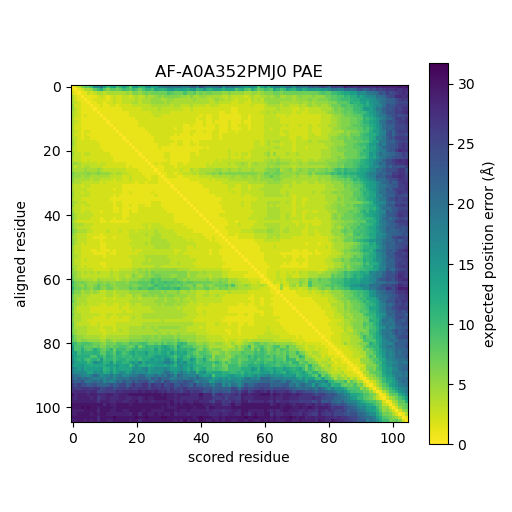.293 3.605 1.00 94.12 69 ALA A CA 1
ATOM 567 C C . ALA A 1 69 ? 3.453 -5.767 3.702 1.00 94.12 69 ALA A C 1
ATOM 569 O O . ALA A 1 69 ? 3.186 -4.877 4.518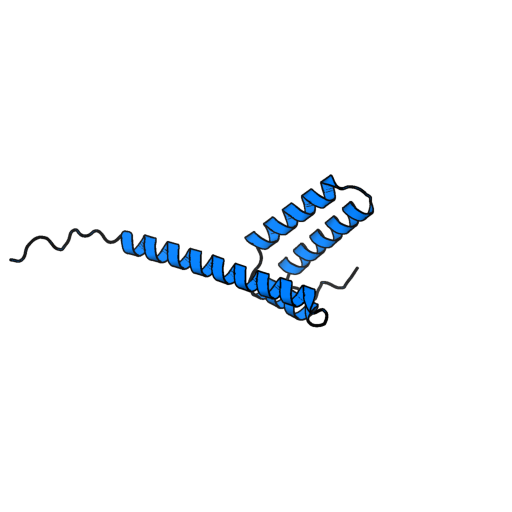 1.00 94.12 69 ALA A O 1
ATOM 570 N N . TRP A 1 70 ? 2.525 -6.351 2.939 1.00 95.31 70 TRP A N 1
ATOM 571 C CA . TRP A 1 70 ? 1.103 -6.012 2.992 1.00 95.31 70 TRP A CA 1
ATOM 572 C C . TRP A 1 70 ? 0.447 -6.419 4.310 1.00 95.31 70 TRP A C 1
ATOM 574 O O . TRP A 1 70 ? -0.277 -5.612 4.894 1.00 95.31 70 TRP A O 1
ATOM 584 N N . GLN A 1 71 ? 0.771 -7.598 4.847 1.00 95.88 71 GLN A N 1
ATOM 585 C CA . GLN A 1 71 ? 0.308 -8.028 6.171 1.00 95.88 71 GLN A CA 1
ATOM 586 C C . GLN A 1 71 ? 0.726 -7.034 7.264 1.00 95.88 71 GLN A C 1
ATOM 588 O O . GLN A 1 71 ? -0.116 -6.537 8.011 1.00 95.88 71 GLN A O 1
ATOM 593 N N . ARG A 1 72 ? 2.002 -6.631 7.294 1.00 95.62 72 ARG A N 1
ATOM 594 C CA . ARG A 1 72 ? 2.495 -5.617 8.248 1.00 95.62 72 ARG A CA 1
ATOM 595 C C . ARG A 1 72 ? 1.852 -4.243 8.043 1.00 95.62 72 ARG A C 1
ATOM 597 O O . ARG A 1 72 ? 1.723 -3.463 8.987 1.00 95.62 72 ARG A O 1
ATOM 604 N N . ALA A 1 73 ? 1.502 -3.882 6.809 1.00 93.75 73 ALA A N 1
ATOM 605 C CA . A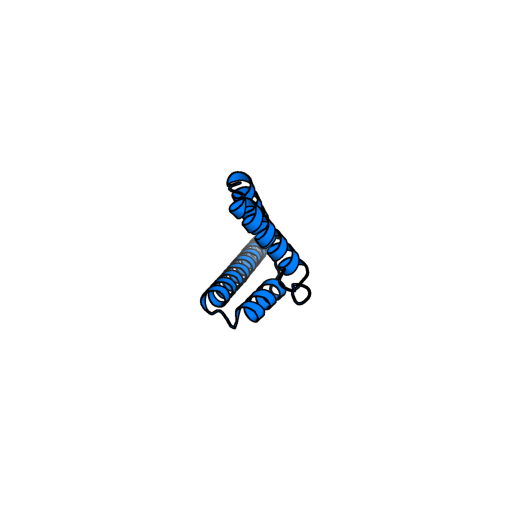LA A 1 73 ? 0.768 -2.649 6.536 1.00 93.75 73 ALA A CA 1
ATOM 606 C C . ALA A 1 73 ? -0.664 -2.717 7.097 1.00 93.75 73 ALA A C 1
ATOM 608 O O . ALA A 1 73 ? -1.084 -1.781 7.780 1.00 93.75 73 ALA A O 1
ATOM 609 N N . LYS A 1 74 ? -1.356 -3.848 6.907 1.00 95.31 74 LYS A N 1
ATOM 610 C CA . LYS A 1 74 ? -2.687 -4.111 7.470 1.00 95.31 74 LYS A CA 1
ATOM 611 C C . LYS A 1 74 ? -2.685 -4.048 8.999 1.00 95.31 74 LYS A C 1
ATOM 613 O O . LYS A 1 74 ? -3.538 -3.389 9.589 1.00 95.31 74 LYS A O 1
ATOM 618 N N . GLU A 1 75 ? -1.709 -4.679 9.649 1.00 95.19 75 GLU A N 1
ATOM 619 C CA . GLU A 1 75 ? -1.569 -4.660 11.113 1.00 95.19 75 GLU A CA 1
ATOM 620 C C . GLU A 1 75 ? -1.402 -3.238 11.661 1.00 95.19 75 GLU A C 1
ATOM 622 O O . GLU A 1 75 ? -2.079 -2.853 12.616 1.00 95.19 75 GLU A O 1
ATOM 627 N N . ARG A 1 76 ? -0.548 -2.423 11.025 1.00 93.75 76 ARG A N 1
ATOM 628 C CA . ARG A 1 76 ? -0.370 -1.010 11.398 1.00 93.75 76 ARG A CA 1
ATOM 629 C C . ARG A 1 76 ? -1.660 -0.215 11.238 1.00 93.75 76 ARG A C 1
ATOM 631 O O . ARG A 1 76 ? -2.027 0.525 12.146 1.00 93.75 76 ARG A O 1
ATOM 638 N N . TYR A 1 77 ? -2.371 -0.412 10.130 1.00 91.94 77 TYR A N 1
ATOM 639 C CA . TYR A 1 77 ? -3.656 0.237 9.888 1.00 91.94 77 TYR A CA 1
ATOM 640 C C . TYR A 1 77 ? -4.690 -0.090 10.982 1.00 91.94 77 TYR A C 1
ATOM 642 O O . TYR A 1 77 ? -5.356 0.811 11.500 1.00 91.94 77 TYR A O 1
ATOM 650 N N . ILE A 1 78 ? -4.791 -1.362 11.388 1.00 91.88 78 ILE A N 1
ATOM 651 C CA . ILE A 1 78 ? -5.677 -1.794 12.482 1.00 91.88 78 ILE A CA 1
ATOM 652 C C . ILE A 1 78 ? -5.263 -1.134 13.802 1.00 91.88 78 ILE A C 1
ATOM 654 O O . ILE A 1 78 ? -6.110 -0.565 14.493 1.00 91.88 78 ILE A O 1
ATOM 658 N N . ALA A 1 79 ? -3.970 -1.155 14.136 1.00 91.25 79 ALA A N 1
ATOM 659 C CA . ALA A 1 79 ? -3.461 -0.563 15.370 1.00 91.25 79 ALA A CA 1
ATOM 660 C C . ALA A 1 79 ? -3.735 0.951 15.445 1.00 91.25 79 ALA A C 1
ATOM 662 O O . ALA A 1 79 ? -4.156 1.459 16.486 1.00 91.25 79 ALA A O 1
ATOM 663 N N . GLU A 1 80 ? -3.557 1.683 14.343 1.00 89.62 80 GLU A N 1
ATOM 664 C CA . GLU A 1 80 ? -3.848 3.119 14.278 1.00 89.62 80 GLU A CA 1
ATOM 665 C C . GLU A 1 80 ? -5.342 3.428 14.452 1.00 89.62 80 GLU A C 1
ATOM 667 O O . GLU A 1 80 ? -5.700 4.391 15.137 1.00 89.62 80 GLU A O 1
ATOM 672 N N . ARG A 1 81 ? -6.227 2.614 13.860 1.00 84.31 81 ARG A N 1
ATOM 673 C CA . ARG A 1 81 ? -7.687 2.735 14.017 1.00 84.31 81 ARG A CA 1
ATOM 674 C C . ARG A 1 81 ? -8.116 2.473 15.460 1.00 84.31 81 ARG A C 1
ATOM 676 O O . ARG A 1 81 ? -8.792 3.319 16.043 1.00 84.31 81 ARG A O 1
ATOM 683 N N . GLN A 1 82 ? -7.634 1.388 16.064 1.00 80.69 82 GLN A N 1
ATOM 684 C CA . GLN A 1 82 ? -7.899 1.066 17.470 1.00 80.69 82 GLN A CA 1
ATOM 685 C C . GLN A 1 82 ? -7.428 2.187 18.407 1.00 80.69 82 GLN A C 1
ATOM 687 O O . GLN A 1 82 ? -8.147 2.597 19.316 1.00 80.69 8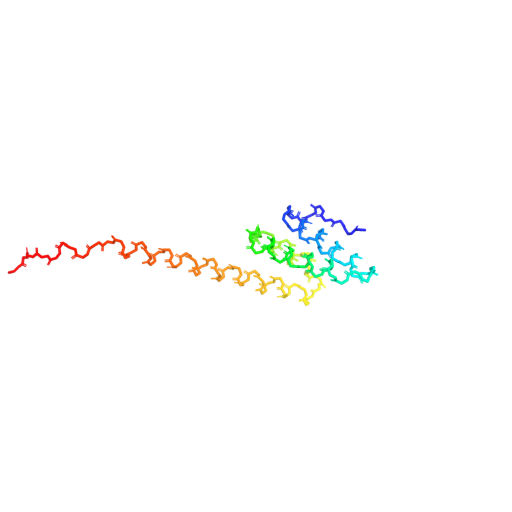2 GLN A O 1
ATOM 692 N N . GLN A 1 83 ? -6.242 2.757 18.167 1.00 79.94 83 GLN A N 1
ATOM 693 C CA . GLN A 1 83 ? -5.757 3.889 18.959 1.00 79.94 83 GLN A CA 1
ATOM 694 C C . GLN A 1 83 ? -6.631 5.141 18.814 1.00 79.94 83 GLN A C 1
ATOM 696 O O . GLN A 1 83 ? -6.803 5.875 19.791 1.00 79.94 83 GLN A O 1
ATOM 701 N N . LYS A 1 84 ? -7.175 5.414 17.621 1.00 78.31 84 LYS A N 1
ATOM 702 C CA . LYS A 1 84 ? -8.105 6.535 17.403 1.00 78.31 84 LYS A CA 1
ATOM 703 C C . LYS A 1 84 ? -9.409 6.325 18.174 1.00 78.31 84 LYS A C 1
ATOM 705 O O . LYS A 1 84 ? -9.838 7.244 18.864 1.00 78.31 84 LYS A O 1
ATOM 710 N N . GLU A 1 85 ? -9.980 5.126 18.127 1.00 76.12 85 GLU A N 1
ATOM 711 C CA . GLU A 1 85 ? -11.196 4.773 18.874 1.00 76.12 85 GLU A CA 1
ATOM 712 C C . GLU A 1 85 ? -10.992 4.902 20.390 1.00 76.12 85 GLU A C 1
ATOM 714 O O . GLU A 1 85 ? -11.786 5.552 21.068 1.00 76.12 85 GLU A O 1
ATOM 719 N N . ILE A 1 86 ? -9.868 4.403 20.919 1.00 74.12 86 ILE A N 1
ATOM 720 C CA . ILE A 1 86 ? -9.511 4.544 22.341 1.00 74.12 86 ILE A CA 1
ATOM 721 C C . ILE A 1 86 ? -9.394 6.021 22.750 1.00 74.12 86 ILE A C 1
ATOM 723 O O . ILE A 1 86 ? -9.813 6.398 23.847 1.00 74.12 86 ILE A O 1
ATOM 727 N N . LYS A 1 87 ? -8.809 6.877 21.899 1.00 75.19 87 LYS A N 1
ATOM 728 C CA . LYS A 1 87 ? -8.695 8.322 22.172 1.00 75.19 87 LYS A CA 1
ATOM 729 C C . LYS A 1 87 ? -10.063 9.007 22.207 1.00 75.19 87 LYS A C 1
ATOM 731 O O . LYS A 1 87 ? -10.261 9.873 23.055 1.00 75.19 87 LYS A O 1
ATOM 736 N N . ILE A 1 88 ? -10.983 8.619 21.323 1.00 71.50 88 ILE A N 1
ATOM 737 C CA . ILE A 1 88 ? -12.354 9.149 21.294 1.00 71.50 88 ILE A CA 1
ATOM 738 C C . ILE A 1 88 ? -13.107 8.730 22.561 1.00 71.50 88 ILE A C 1
ATOM 740 O O . ILE A 1 88 ? -13.599 9.603 23.270 1.00 71.50 88 ILE A O 1
ATOM 744 N N . ALA A 1 89 ? -13.092 7.441 22.916 1.00 70.94 89 ALA A N 1
ATOM 745 C CA . ALA A 1 89 ? -13.763 6.933 24.116 1.00 70.94 89 ALA A CA 1
ATOM 746 C C . ALA A 1 89 ? -13.291 7.647 25.401 1.00 70.94 89 ALA A C 1
ATOM 748 O O . ALA A 1 89 ? -14.099 8.105 26.206 1.00 70.94 89 ALA A O 1
ATOM 749 N N . LYS A 1 90 ? -11.974 7.860 25.556 1.00 67.00 90 LYS A N 1
ATOM 750 C CA . LYS A 1 90 ? -11.408 8.615 26.693 1.00 67.00 90 LYS A CA 1
ATOM 751 C C . LYS A 1 90 ? -11.845 10.085 26.737 1.00 67.00 90 LYS A C 1
ATOM 753 O O . LYS A 1 90 ? -11.959 10.659 27.821 1.00 67.00 90 LYS A O 1
ATOM 758 N N . ALA A 1 91 ? -12.052 10.708 25.577 1.00 70.69 91 ALA A N 1
ATOM 759 C CA . ALA A 1 91 ? -12.521 12.089 25.474 1.00 70.69 91 ALA A CA 1
ATOM 760 C C . ALA A 1 91 ? -14.027 12.225 25.764 1.00 70.69 91 ALA A C 1
ATOM 762 O O . ALA A 1 91 ? -14.486 13.305 26.130 1.00 70.69 91 ALA A O 1
ATOM 763 N N . GLU A 1 92 ? -14.803 11.155 25.597 1.00 67.62 92 GLU A N 1
ATOM 764 C CA . GLU A 1 92 ? -16.226 11.122 25.940 1.00 67.62 92 GLU A CA 1
ATOM 765 C C . GLU A 1 92 ? -16.438 10.903 27.442 1.00 67.62 92 GLU A C 1
ATOM 767 O O . GLU A 1 92 ? -17.214 11.642 28.050 1.00 67.62 92 GLU A O 1
ATOM 772 N N . ASP A 1 93 ? -15.659 10.019 28.074 1.00 58.78 93 ASP A N 1
ATOM 773 C CA . ASP A 1 93 ? -15.689 9.811 29.533 1.00 58.78 93 ASP A CA 1
ATOM 774 C C . ASP A 1 93 ? -15.307 11.071 30.332 1.00 58.78 93 ASP A C 1
ATOM 776 O O . ASP A 1 93 ? -15.818 11.316 31.425 1.00 58.78 93 ASP A O 1
ATOM 780 N N . THR A 1 94 ? -14.452 11.937 29.779 1.00 58.50 94 THR A N 1
ATOM 781 C CA . THR A 1 94 ? -14.060 13.206 30.422 1.00 58.50 94 THR A CA 1
ATOM 782 C C . THR A 1 94 ? -15.098 14.328 30.292 1.00 58.50 94 THR A C 1
ATOM 784 O O . THR A 1 94 ? -14.940 15.372 30.927 1.00 58.50 94 THR A O 1
ATOM 787 N N . LYS A 1 95 ? -16.184 14.137 29.525 1.00 56.81 95 LYS A N 1
ATOM 788 C CA . LYS A 1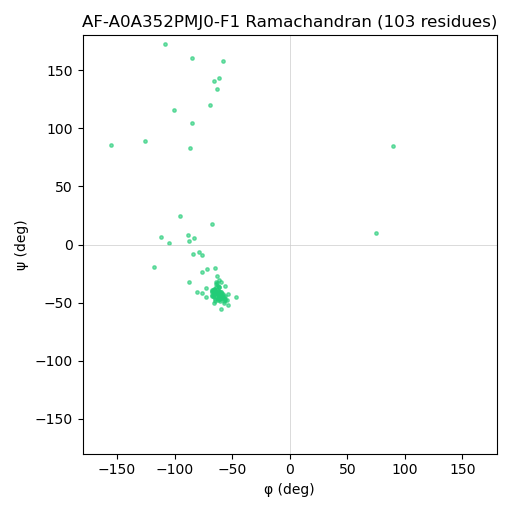 95 ? -17.283 15.117 29.412 1.00 56.81 95 LYS A CA 1
ATOM 789 C C . LYS A 1 95 ? -18.325 15.005 30.532 1.00 56.81 95 LYS A C 1
ATOM 791 O O . LYS A 1 95 ? -19.178 15.886 30.644 1.00 56.81 95 LYS A O 1
ATOM 796 N N . VAL A 1 96 ? -18.262 13.981 31.387 1.00 54.25 96 VAL A N 1
ATOM 797 C CA . VAL A 1 96 ? -19.169 13.848 32.537 1.00 54.25 96 VAL A CA 1
ATOM 798 C C . VAL A 1 96 ? -18.615 14.655 33.722 1.00 54.25 96 VAL A C 1
ATOM 800 O O . VAL A 1 96 ? -17.633 14.286 34.360 1.00 54.25 96 VAL A O 1
ATOM 803 N N . SER A 1 97 ? -19.221 15.814 34.000 1.00 51.88 97 SER A N 1
ATOM 804 C CA . SER A 1 97 ? -18.778 16.749 35.047 1.00 51.88 97 SER A CA 1
ATOM 805 C C . SER A 1 97 ? -18.870 16.128 36.463 1.00 51.88 97 SER A C 1
ATOM 807 O O . SER A 1 97 ? -19.951 15.671 36.834 1.00 51.88 97 SER A O 1
ATOM 809 N N . PRO A 1 98 ? -17.847 16.248 37.343 1.00 52.91 98 PRO A N 1
ATOM 810 C CA . PRO A 1 98 ? -17.850 15.713 38.724 1.00 52.91 98 PRO A CA 1
ATOM 811 C C . PRO A 1 98 ? -18.835 16.376 39.713 1.00 52.91 98 PRO A C 1
ATOM 813 O O . PRO A 1 98 ? -18.655 16.303 40.929 1.00 52.91 98 PRO A O 1
ATOM 816 N N . LYS A 1 99 ? -19.848 17.112 39.241 1.00 53.25 99 LYS A N 1
ATOM 817 C CA . LYS A 1 99 ? -20.578 18.096 40.060 1.00 53.25 99 LYS A CA 1
ATOM 818 C C . LYS A 1 99 ? -21.778 17.564 40.851 1.00 53.25 99 LYS A C 1
ATOM 820 O O . LYS A 1 99 ? -22.460 18.375 41.467 1.00 53.25 99 LYS A O 1
ATOM 825 N N . GLN A 1 100 ? -22.013 16.253 40.915 1.00 54.69 100 GLN A N 1
ATOM 826 C CA . GLN A 1 100 ? -23.143 15.699 41.683 1.00 54.69 100 GLN A CA 1
ATOM 827 C C . GLN A 1 100 ? -22.783 15.025 43.017 1.00 54.69 100 GLN A C 1
ATOM 829 O O . GLN A 1 100 ? -23.687 14.635 43.743 1.00 54.69 100 GLN A O 1
ATOM 834 N N . PHE A 1 101 ? -21.511 14.990 43.432 1.00 53.34 101 PHE A N 1
ATOM 835 C CA . PHE A 1 101 ? -21.126 14.433 44.744 1.00 53.34 101 PHE A CA 1
ATOM 836 C C . PHE A 1 101 ? -20.989 15.471 45.874 1.00 53.34 101 PHE A C 1
ATOM 838 O O . PHE A 1 101 ? -20.276 15.239 46.848 1.00 53.34 101 PHE A O 1
ATOM 845 N N . ARG A 1 102 ? -21.657 16.633 45.795 1.00 52.50 102 ARG A N 1
ATOM 846 C CA . ARG A 1 102 ? -21.741 17.549 46.948 1.00 52.50 102 ARG A CA 1
ATOM 847 C C . ARG A 1 102 ? -23.085 17.412 47.665 1.00 52.50 102 ARG A C 1
ATOM 849 O O . ARG A 1 102 ? -24.103 17.831 47.130 1.00 52.50 102 ARG A O 1
ATOM 856 N N . LYS A 1 103 ? -22.980 16.963 48.924 1.00 46.56 103 LYS A N 1
ATOM 857 C CA . LYS A 1 103 ? -23.953 16.946 50.036 1.00 46.56 103 LYS A CA 1
ATOM 858 C C . LYS A 1 103 ? -24.855 15.715 50.163 1.00 46.56 103 LYS A C 1
ATOM 860 O O . LYS A 1 103 ? -26.028 15.757 49.822 1.00 46.56 103 LYS A O 1
ATOM 865 N N . ALA A 1 104 ? -24.316 14.698 50.828 1.00 46.84 104 ALA A N 1
ATOM 866 C CA . ALA A 1 104 ? -25.020 14.002 51.902 1.00 46.84 104 ALA A CA 1
ATOM 867 C C . ALA A 1 104 ? -23.979 13.359 52.831 1.00 46.84 104 ALA A C 1
ATOM 869 O O . ALA A 1 104 ? -23.579 12.228 52.593 1.00 46.84 104 ALA A O 1
ATOM 870 N N . MET A 1 105 ? -23.485 14.126 53.804 1.00 39.88 105 MET A N 1
ATOM 871 C CA . MET A 1 105 ? -23.193 13.732 55.192 1.00 39.88 105 MET A CA 1
ATOM 872 C C . MET A 1 105 ? -23.003 15.014 55.999 1.00 39.88 105 MET A C 1
ATOM 874 O O . MET A 1 105 ? -22.354 15.944 55.462 1.00 39.88 105 MET A O 1
#